Protein AF-A0A372MLP9-F1 (afdb_monomer_lite)

Secondary structure (DSSP, 8-state):
-HHHHHHHHHHHHHHGGGG--TTS-SEEEEEEEETTTEEEEEEEEEETTEEEEEEEEEEE-S--TTSS-SEEEEEEEEEEEEEEEEEEETTEEEEEEEEEEEEEEEETTEEEEEEEEEEEEEEEE-GGGSTT--

Radius of gyration: 18.32 Å; chains: 1; bounding box: 43×28×46 Å

Foldseek 3Di:
DVVVVVVVVVVVVVCVVVPDQLPPPQKDKAWDPDDQAPTFIKIWGDDQFKIKMWTKYKDADCDDPVPFARIKIKIKMKMWGWDDKDDPDQFKIKTKIWMFMWMWMDTPVGTDTDGDGIDIDIDMGTNVNVVPSD

Organism: NCBI:txid2293840

Sequence (134 aa):
MRSFMVLLVLLASLFTPLFAEGSEYSQALGVQVGRLAGVGISYQRWQEHIGYQVAGGLLYHPEMEYGNDQLVYNIGFELQYPLVYHEVNSSLAGTLYFVGGVHHQGYRKQNLLQLTLTYIVLDLSSSTWALEAE

Structure (mmCIF, N/CA/C/O backbone):
data_AF-A0A372MLP9-F1
#
_entry.id   AF-A0A372MLP9-F1
#
loop_
_atom_site.group_PDB
_atom_site.id
_atom_site.type_symbol
_atom_site.label_atom_id
_atom_site.label_alt_id
_atom_site.label_comp_id
_atom_site.label_asym_id
_atom_site.label_entity_id
_atom_site.label_seq_id
_atom_site.pdbx_PDB_ins_code
_atom_site.Cartn_x
_atom_site.Cartn_y
_atom_site.Cartn_z
_atom_site.occupancy
_atom_site.B_iso_or_equiv
_atom_site.auth_seq_id
_atom_site.auth_comp_id
_atom_site.auth_asym_id
_atom_site.auth_atom_id
_atom_site.pdbx_PDB_model_num
ATOM 1 N N . MET A 1 1 ? 17.176 -12.712 25.330 1.00 59.41 1 MET A N 1
ATOM 2 C CA . MET A 1 1 ? 17.660 -13.479 24.154 1.00 59.41 1 MET A CA 1
ATOM 3 C C . MET A 1 1 ? 16.588 -13.678 23.082 1.00 59.41 1 MET A C 1
ATOM 5 O O . MET A 1 1 ? 16.853 -13.309 21.950 1.00 59.41 1 MET A O 1
ATOM 9 N N . ARG A 1 2 ? 15.371 -14.159 23.398 1.00 63.22 2 ARG A N 1
ATOM 10 C CA . ARG A 1 2 ? 14.296 -14.348 22.394 1.00 63.22 2 ARG A CA 1
ATOM 11 C C . ARG A 1 2 ? 13.900 -13.073 21.622 1.00 63.22 2 ARG A C 1
ATOM 13 O O . ARG A 1 2 ? 13.866 -13.117 20.400 1.00 63.22 2 ARG A O 1
ATOM 20 N N . SER A 1 3 ? 13.703 -11.931 22.292 1.00 67.31 3 SER A N 1
ATOM 21 C CA . SER A 1 3 ? 13.349 -10.671 21.601 1.00 67.31 3 SER A CA 1
ATOM 22 C C . SER A 1 3 ? 14.456 -10.113 20.703 1.00 67.31 3 SER A C 1
ATOM 24 O O . SER A 1 3 ? 14.158 -9.508 19.682 1.00 67.31 3 SER A O 1
ATOM 26 N N . PHE A 1 4 ? 15.728 -10.345 21.046 1.00 82.44 4 PHE A N 1
ATOM 27 C CA . PHE A 1 4 ? 16.857 -9.906 20.218 1.00 82.44 4 PHE A CA 1
ATOM 28 C C . PHE A 1 4 ? 16.928 -10.701 18.907 1.00 82.44 4 PHE A C 1
ATOM 30 O O . PHE A 1 4 ? 17.183 -10.139 17.850 1.00 82.44 4 PHE A O 1
ATOM 37 N N . MET A 1 5 ? 16.623 -12.001 18.965 1.00 81.62 5 MET A N 1
ATOM 38 C CA . MET A 1 5 ? 16.580 -12.866 17.786 1.00 81.62 5 MET A CA 1
ATOM 39 C C . MET A 1 5 ? 15.430 -12.489 16.840 1.00 81.62 5 MET A C 1
ATOM 41 O O . MET A 1 5 ? 15.630 -12.425 15.634 1.00 81.62 5 MET A O 1
ATOM 45 N N . VAL A 1 6 ? 14.249 -12.168 17.383 1.00 80.56 6 VAL A N 1
ATOM 46 C CA . VAL A 1 6 ? 13.097 -11.696 16.591 1.00 80.56 6 VAL A CA 1
ATOM 47 C C . VAL A 1 6 ? 13.388 -10.350 15.923 1.00 80.56 6 VAL A C 1
ATOM 49 O O . VAL A 1 6 ? 13.082 -10.178 14.748 1.00 80.56 6 VAL A O 1
ATOM 52 N N . LEU A 1 7 ? 14.036 -9.423 16.6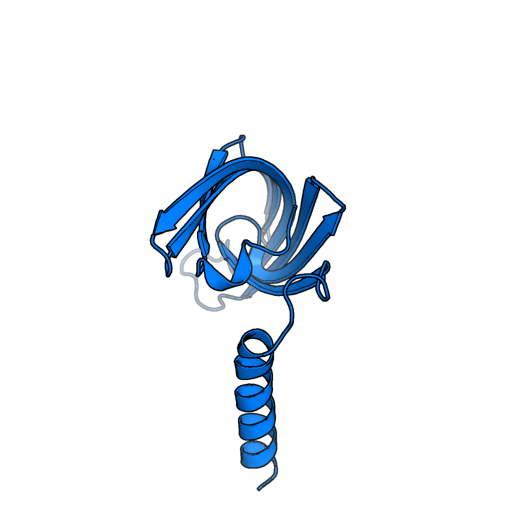36 1.00 87.19 7 LEU A N 1
ATOM 53 C CA . LEU A 1 7 ? 14.452 -8.136 16.075 1.00 87.19 7 LEU A CA 1
ATOM 54 C C . LEU A 1 7 ? 15.422 -8.318 14.900 1.00 87.19 7 LEU A C 1
ATOM 56 O O . LEU A 1 7 ? 15.278 -7.661 13.877 1.00 87.19 7 LEU A O 1
ATOM 60 N N . LEU A 1 8 ? 16.386 -9.229 15.032 1.00 85.00 8 LEU A N 1
ATOM 61 C CA . LEU A 1 8 ? 17.395 -9.481 14.004 1.00 85.00 8 LEU A CA 1
ATOM 62 C C . LEU A 1 8 ? 16.785 -10.142 12.758 1.00 85.00 8 LEU A C 1
ATOM 64 O O . LEU A 1 8 ? 17.145 -9.776 11.645 1.00 85.00 8 LEU A O 1
ATOM 68 N N . VAL A 1 9 ? 15.806 -11.038 12.934 1.00 83.12 9 VAL A N 1
ATOM 69 C CA . VAL A 1 9 ? 15.028 -11.620 11.825 1.00 83.12 9 VAL A CA 1
ATOM 70 C C . VAL A 1 9 ? 14.174 -10.563 11.119 1.00 83.12 9 VAL A C 1
ATOM 72 O O . VAL A 1 9 ? 14.154 -10.528 9.893 1.00 83.12 9 VAL A O 1
ATOM 75 N N . LEU A 1 10 ? 13.521 -9.665 11.864 1.00 79.44 10 LEU A N 1
ATOM 76 C CA . LEU A 1 10 ? 12.742 -8.566 11.282 1.00 79.44 10 LEU A CA 1
ATOM 77 C C . LEU A 1 10 ? 13.634 -7.597 10.501 1.00 79.44 10 LEU A C 1
ATOM 79 O O . LEU A 1 10 ? 13.313 -7.244 9.369 1.00 79.44 10 LEU A O 1
ATOM 83 N N . LEU A 1 11 ? 14.785 -7.225 11.065 1.00 82.38 11 LEU A N 1
ATOM 84 C CA . LEU A 1 11 ? 15.766 -6.392 10.375 1.00 82.38 11 LEU A CA 1
ATOM 85 C C . LEU A 1 11 ? 16.271 -7.083 9.109 1.00 82.38 11 LEU A C 1
ATOM 87 O O . LEU A 1 11 ? 16.238 -6.470 8.053 1.00 82.38 11 LEU A O 1
ATOM 91 N N . ALA A 1 12 ? 16.644 -8.364 9.174 1.00 78.81 12 ALA A N 1
ATOM 92 C CA . ALA A 1 12 ? 17.061 -9.123 7.997 1.00 78.81 12 ALA A CA 1
ATOM 93 C C . ALA A 1 12 ? 15.964 -9.178 6.920 1.00 78.81 12 ALA A C 1
ATOM 95 O O . ALA A 1 12 ? 16.267 -8.987 5.746 1.00 78.81 12 ALA A O 1
ATOM 96 N N . SER A 1 13 ? 14.695 -9.357 7.307 1.00 72.69 13 SER A N 1
ATOM 97 C CA . SER A 1 13 ? 13.570 -9.370 6.363 1.00 72.69 13 SER A CA 1
ATOM 98 C C . SER A 1 13 ? 13.384 -8.036 5.634 1.00 72.69 13 SER A C 1
ATOM 100 O O . SER A 1 13 ? 13.053 -8.040 4.453 1.00 72.69 13 SER A O 1
ATOM 102 N N . LEU A 1 14 ? 13.702 -6.907 6.278 1.00 69.81 14 LEU A N 1
ATOM 103 C CA . LEU A 1 14 ? 13.671 -5.581 5.649 1.00 69.81 14 LEU A CA 1
ATOM 104 C C . LEU A 1 14 ? 14.780 -5.384 4.605 1.00 69.81 14 LEU A C 1
ATOM 106 O O . LEU A 1 14 ? 14.624 -4.546 3.724 1.00 69.81 14 LEU A O 1
ATOM 110 N N . PHE A 1 15 ? 15.879 -6.145 4.680 1.00 67.62 15 PHE A N 1
ATOM 111 C CA . PHE A 1 15 ? 16.968 -6.090 3.696 1.00 67.62 15 PHE A CA 1
ATOM 112 C C . PHE A 1 15 ? 16.790 -7.080 2.536 1.00 67.62 15 PHE A C 1
ATOM 114 O O . PHE A 1 15 ? 17.483 -6.951 1.532 1.00 67.62 15 PHE A O 1
ATOM 121 N N . THR A 1 16 ? 15.864 -8.042 2.632 1.00 63.53 16 THR A N 1
ATOM 122 C CA . THR A 1 16 ? 15.593 -8.999 1.540 1.00 63.53 16 THR A CA 1
ATOM 123 C C . THR A 1 16 ? 15.206 -8.359 0.199 1.00 63.53 16 THR A C 1
ATOM 125 O O . THR A 1 16 ? 15.671 -8.871 -0.819 1.00 63.53 16 THR A O 1
ATOM 128 N N . PRO A 1 17 ? 14.481 -7.219 0.138 1.00 58.34 17 PRO A N 1
ATOM 129 C CA . PRO A 1 17 ? 14.145 -6.591 -1.138 1.00 58.34 17 PRO A CA 1
ATOM 130 C C . PRO A 1 17 ? 15.358 -6.008 -1.874 1.00 58.34 17 PRO A C 1
ATOM 132 O O . PRO A 1 17 ? 15.270 -5.769 -3.068 1.00 58.34 17 PRO A O 1
ATOM 135 N N . LEU A 1 18 ? 16.492 -5.776 -1.196 1.00 54.59 18 LEU A N 1
ATOM 136 C CA . LEU A 1 18 ? 17.694 -5.190 -1.813 1.00 54.59 18 LEU A CA 1
ATOM 137 C C . LEU A 1 18 ? 18.468 -6.170 -2.702 1.00 54.59 18 LEU A C 1
ATOM 139 O O . LEU A 1 18 ? 19.335 -5.736 -3.454 1.00 54.59 18 LEU A O 1
ATOM 143 N N . PHE A 1 19 ? 18.188 -7.468 -2.586 1.00 57.50 19 PHE A N 1
ATOM 144 C CA . PHE A 1 19 ? 18.877 -8.538 -3.314 1.00 57.50 19 PHE A CA 1
ATOM 145 C C . PHE A 1 19 ? 17.928 -9.372 -4.184 1.00 57.50 19 PHE A C 1
ATOM 147 O O . PHE A 1 19 ? 18.339 -10.406 -4.701 1.00 57.50 19 PHE A O 1
ATOM 154 N N . ALA A 1 20 ? 16.662 -8.969 -4.303 1.00 50.41 20 ALA A N 1
ATOM 155 C CA . ALA A 1 20 ? 15.701 -9.643 -5.167 1.00 50.41 20 ALA A CA 1
ATOM 156 C C . ALA A 1 20 ? 15.935 -9.239 -6.634 1.00 50.41 20 ALA A C 1
ATOM 158 O O . ALA A 1 20 ? 16.172 -8.067 -6.899 1.00 50.41 20 ALA A O 1
ATOM 159 N N . GLU A 1 21 ? 15.864 -10.179 -7.578 1.00 48.56 21 GLU A N 1
ATOM 160 C CA . GLU A 1 21 ? 15.801 -9.872 -9.018 1.00 48.56 21 GLU A CA 1
ATOM 161 C C . GLU A 1 21 ? 14.372 -9.404 -9.369 1.00 48.56 21 GLU A C 1
ATOM 163 O O . GLU A 1 21 ? 13.386 -9.896 -8.803 1.00 48.56 21 GLU A O 1
ATOM 168 N N . GLY A 1 22 ? 14.235 -8.406 -10.250 1.00 50.25 22 GLY A N 1
ATOM 169 C CA . GLY A 1 22 ? 13.028 -7.575 -10.396 1.00 50.25 22 GLY A CA 1
ATOM 170 C C . GLY A 1 22 ? 11.780 -8.313 -10.889 1.00 50.25 22 GLY A C 1
ATOM 171 O O . GLY A 1 22 ? 10.661 -7.836 -10.703 1.00 50.25 22 GLY A O 1
ATOM 172 N N . SER A 1 23 ? 11.951 -9.504 -11.461 1.00 51.28 23 SER A N 1
ATOM 173 C CA . SER A 1 23 ? 10.868 -10.321 -12.018 1.00 51.28 23 SER A CA 1
ATOM 174 C C . SER A 1 23 ? 10.214 -11.291 -11.022 1.00 51.28 23 SER A C 1
ATOM 176 O O . SER A 1 23 ? 9.142 -11.833 -11.305 1.00 51.28 23 SER A O 1
ATOM 178 N N . GLU A 1 24 ? 10.801 -11.517 -9.842 1.00 52.53 24 GLU A N 1
ATOM 179 C CA . GLU A 1 24 ? 10.377 -12.632 -8.979 1.00 52.53 24 GLU A CA 1
ATOM 180 C C . GLU A 1 24 ? 9.186 -12.314 -8.062 1.00 52.53 24 GLU A C 1
ATOM 182 O O . GLU A 1 24 ? 8.475 -13.226 -7.629 1.00 52.53 24 GLU A O 1
ATOM 187 N N . TYR A 1 25 ? 8.889 -11.037 -7.806 1.00 58.62 25 TYR A N 1
ATOM 188 C CA . TYR A 1 25 ? 7.832 -10.643 -6.871 1.00 58.62 25 TYR A CA 1
ATOM 189 C C . TYR A 1 25 ? 6.742 -9.820 -7.548 1.00 58.62 25 TYR A C 1
ATOM 191 O O . TYR A 1 25 ? 6.517 -8.653 -7.241 1.00 58.62 25 TYR A O 1
ATOM 199 N N . SER A 1 26 ? 5.952 -10.488 -8.395 1.00 73.19 26 SER A N 1
ATOM 200 C CA . SER A 1 26 ? 4.663 -9.947 -8.859 1.00 73.19 26 SER A CA 1
ATOM 201 C C . SER A 1 26 ? 3.685 -9.660 -7.713 1.00 73.19 26 SER A C 1
ATOM 203 O O . SER A 1 26 ? 2.628 -9.097 -7.961 1.00 73.19 26 SER A O 1
ATOM 205 N N . GLN A 1 27 ? 3.992 -10.060 -6.475 1.00 84.62 27 GLN A N 1
ATOM 206 C CA . GLN A 1 27 ? 3.132 -9.936 -5.304 1.00 84.62 27 GLN A CA 1
ATOM 207 C C . GLN A 1 27 ? 3.926 -9.385 -4.124 1.00 84.62 27 GLN A C 1
ATOM 209 O O . GLN A 1 27 ? 5.000 -9.893 -3.808 1.00 84.62 27 GLN A O 1
ATOM 214 N N . ALA A 1 28 ? 3.361 -8.406 -3.428 1.00 83.31 28 ALA A N 1
ATOM 215 C CA . ALA A 1 28 ? 3.947 -7.811 -2.242 1.00 83.31 28 ALA A CA 1
ATOM 216 C C . ALA A 1 28 ? 2.919 -7.757 -1.109 1.00 83.31 28 ALA A C 1
ATOM 218 O O . ALA A 1 28 ? 1.781 -7.328 -1.299 1.00 83.31 28 ALA A O 1
ATOM 219 N N . LEU A 1 29 ? 3.337 -8.184 0.083 1.00 87.56 29 LEU A N 1
ATOM 220 C CA . LEU A 1 29 ? 2.643 -7.892 1.335 1.00 87.56 29 LEU A CA 1
ATOM 221 C C . LEU A 1 29 ? 3.374 -6.743 2.020 1.00 87.56 29 LEU A C 1
ATOM 223 O O . LEU A 1 29 ? 4.592 -6.788 2.180 1.00 87.56 29 LEU A O 1
ATOM 227 N N . GLY A 1 30 ? 2.629 -5.724 2.425 1.00 85.00 30 GLY A N 1
ATOM 228 C CA . GLY A 1 30 ? 3.188 -4.497 2.967 1.00 85.00 30 GLY A CA 1
ATOM 229 C C . GLY A 1 30 ? 2.420 -3.971 4.166 1.00 85.00 30 GLY A C 1
ATOM 230 O O . GLY A 1 30 ? 1.344 -4.449 4.530 1.00 85.00 30 GLY A O 1
ATOM 231 N N . VAL A 1 31 ? 3.004 -2.947 4.777 1.00 85.12 31 VAL A N 1
ATOM 232 C CA . VAL A 1 31 ? 2.315 -2.069 5.719 1.00 85.12 31 VAL A CA 1
ATOM 233 C C . VAL A 1 31 ? 1.943 -0.812 4.950 1.00 85.12 31 VAL A C 1
ATOM 235 O O . VAL A 1 31 ? 2.783 -0.237 4.260 1.00 85.12 31 VAL A O 1
ATOM 238 N N . GLN A 1 32 ? 0.695 -0.377 5.071 1.00 83.44 32 GLN A N 1
ATOM 239 C CA . GLN A 1 32 ? 0.208 0.817 4.399 1.00 83.44 32 GLN A CA 1
ATOM 240 C C . GLN A 1 32 ? -0.192 1.889 5.400 1.00 83.44 32 GLN A C 1
ATOM 242 O O . GLN A 1 32 ? -0.910 1.629 6.367 1.00 83.44 32 GLN A O 1
ATOM 247 N N . VAL A 1 33 ? 0.222 3.118 5.092 1.00 81.25 33 VAL A N 1
ATOM 248 C CA . VAL A 1 33 ? -0.268 4.340 5.723 1.00 81.25 33 VAL A CA 1
ATOM 249 C C . VAL A 1 33 ? -0.836 5.246 4.633 1.00 81.25 33 VAL A C 1
ATOM 251 O O . VAL A 1 33 ? -0.172 5.494 3.631 1.00 81.25 33 VAL A O 1
ATOM 254 N N . GLY A 1 34 ? -2.070 5.720 4.784 1.00 80.38 34 GLY A N 1
ATOM 255 C CA . GLY A 1 34 ? -2.716 6.588 3.796 1.00 80.38 34 GLY A CA 1
ATOM 256 C C . GLY A 1 34 ? -4.218 6.361 3.684 1.00 80.38 34 GLY A C 1
ATOM 257 O O . GLY A 1 34 ? -4.831 5.744 4.543 1.00 80.38 34 GLY A O 1
ATOM 258 N N . ARG A 1 35 ? -4.839 6.856 2.613 1.00 71.62 35 ARG A N 1
ATOM 259 C CA . ARG A 1 35 ? -6.309 6.888 2.493 1.00 71.62 35 ARG A CA 1
ATOM 260 C C . ARG A 1 35 ? -6.966 5.518 2.278 1.00 71.62 35 ARG A C 1
ATOM 262 O O . ARG A 1 35 ? -8.100 5.344 2.695 1.00 71.62 35 ARG A O 1
ATOM 269 N N . LEU A 1 36 ? -6.262 4.554 1.678 1.00 77.12 36 LEU A N 1
ATOM 270 C CA . LEU A 1 36 ? -6.822 3.232 1.358 1.00 77.12 36 LEU A CA 1
ATOM 271 C C . LEU A 1 36 ? -7.071 2.372 2.615 1.00 77.12 36 LEU A C 1
ATOM 273 O O . LEU A 1 36 ? -8.084 1.686 2.707 1.00 77.12 36 LEU A O 1
ATOM 277 N N . ALA A 1 37 ? -6.153 2.429 3.589 1.00 77.25 37 ALA A N 1
ATOM 278 C CA . ALA A 1 37 ? -6.190 1.617 4.814 1.00 77.25 37 ALA A CA 1
ATOM 279 C C . ALA A 1 37 ? -6.121 2.435 6.118 1.00 77.25 37 ALA A C 1
ATOM 281 O O . ALA A 1 37 ? -6.315 1.898 7.206 1.00 77.25 37 ALA A O 1
ATOM 282 N N . GLY A 1 38 ? -5.853 3.738 6.071 1.00 79.38 38 GLY A N 1
ATOM 283 C CA . GLY A 1 38 ? -5.469 4.516 7.249 1.00 79.38 38 GLY A CA 1
ATOM 284 C C . GLY A 1 38 ? -4.077 4.104 7.716 1.00 79.38 38 GLY A C 1
ATOM 285 O O . GLY A 1 38 ? -3.088 4.649 7.242 1.00 79.38 38 GLY A O 1
ATOM 286 N N . VAL A 1 39 ? -4.015 3.122 8.614 1.00 84.44 39 VAL A N 1
ATOM 287 C CA . VAL A 1 39 ? -2.796 2.433 9.057 1.00 84.44 39 VAL A CA 1
ATOM 288 C C . VAL A 1 39 ? -3.120 0.945 9.113 1.00 84.44 39 VAL A C 1
ATOM 290 O O . VAL A 1 39 ? -4.046 0.542 9.820 1.00 84.44 39 VAL A O 1
ATOM 293 N N . GLY A 1 40 ? -2.397 0.122 8.361 1.00 88.12 40 GLY A N 1
ATOM 294 C CA . GLY A 1 40 ? -2.732 -1.292 8.268 1.00 88.12 40 GLY A CA 1
ATOM 295 C C . GLY A 1 40 ? -1.818 -2.093 7.361 1.00 88.12 40 GLY A C 1
ATOM 296 O O . GLY A 1 40 ? -0.657 -1.746 7.162 1.00 88.12 40 GLY A O 1
ATOM 297 N N . ILE A 1 41 ? -2.361 -3.178 6.826 1.00 91.31 41 ILE A N 1
ATOM 298 C CA . ILE A 1 41 ? -1.665 -4.080 5.913 1.00 91.31 41 ILE A CA 1
ATOM 299 C C . ILE A 1 41 ? -2.196 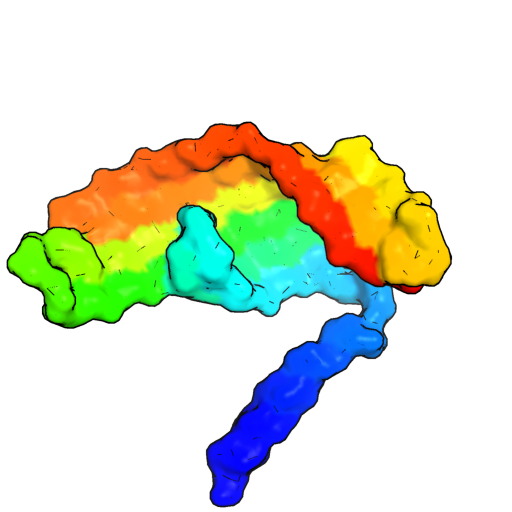-3.905 4.495 1.00 91.31 41 ILE A C 1
ATOM 301 O O . ILE A 1 41 ? -3.377 -3.611 4.289 1.00 91.31 41 ILE A O 1
ATOM 305 N N . SER A 1 42 ? -1.328 -4.114 3.518 1.00 91.81 42 SER A N 1
ATOM 306 C CA . SER A 1 42 ? -1.676 -4.130 2.104 1.00 91.81 42 SER A CA 1
ATOM 307 C C . SER A 1 42 ? -1.166 -5.398 1.436 1.00 91.81 42 SER A C 1
ATOM 309 O O . SER A 1 42 ? -0.158 -5.983 1.828 1.00 91.81 42 SER A O 1
ATOM 311 N N . TYR A 1 43 ? -1.891 -5.816 0.410 1.00 90.25 43 TYR A N 1
ATOM 312 C CA . TYR A 1 43 ? -1.459 -6.799 -0.563 1.00 90.25 43 TYR A CA 1
ATOM 313 C C . TYR A 1 43 ? -1.531 -6.148 -1.936 1.00 90.25 43 TYR A C 1
ATOM 315 O O . TYR A 1 43 ? -2.600 -5.689 -2.340 1.00 90.25 43 TYR A O 1
ATOM 323 N N . GLN A 1 44 ? -0.412 -6.118 -2.641 1.00 90.81 44 GLN A N 1
ATOM 324 C CA . GLN A 1 44 ? -0.306 -5.605 -3.997 1.00 90.81 44 GLN A CA 1
ATOM 325 C C . GLN A 1 44 ? 0.107 -6.734 -4.928 1.00 90.81 44 GLN A C 1
ATOM 327 O O . GLN A 1 44 ? 0.929 -7.576 -4.566 1.00 90.81 44 GLN A O 1
ATOM 332 N N . ARG A 1 45 ? -0.456 -6.752 -6.133 1.00 89.62 45 ARG A N 1
ATOM 333 C CA . ARG A 1 45 ? -0.041 -7.663 -7.189 1.00 89.62 45 ARG A CA 1
ATOM 334 C C . ARG A 1 45 ? -0.036 -6.978 -8.546 1.00 89.62 45 ARG A C 1
ATOM 336 O O . ARG A 1 45 ? -0.992 -6.299 -8.901 1.00 89.62 45 ARG A O 1
ATOM 343 N N . TRP A 1 46 ? 1.010 -7.239 -9.315 1.00 86.31 46 TRP A N 1
ATOM 344 C CA . TRP A 1 46 ? 1.129 -6.892 -10.723 1.00 86.31 46 TRP A CA 1
ATOM 345 C C . TRP A 1 46 ? 0.835 -8.117 -11.591 1.00 86.31 46 TRP A C 1
ATOM 347 O O . TRP A 1 46 ? 1.283 -9.229 -11.306 1.00 86.31 46 TRP A O 1
ATOM 357 N N . GLN A 1 47 ? 0.029 -7.932 -12.629 1.00 84.75 47 GLN A N 1
ATOM 358 C CA . GLN A 1 47 ? -0.206 -8.907 -13.688 1.00 84.75 47 GLN A CA 1
ATOM 359 C C . GLN A 1 47 ? 0.078 -8.221 -15.016 1.00 84.75 47 GLN A C 1
ATOM 361 O O . GLN A 1 47 ? -0.703 -7.374 -15.449 1.00 84.75 47 GLN A O 1
ATOM 366 N N . GLU A 1 48 ? 1.198 -8.589 -15.637 1.00 79.94 48 GLU A N 1
ATOM 367 C CA . GLU A 1 48 ? 1.676 -7.987 -16.883 1.00 79.94 48 GLU A CA 1
ATOM 368 C C . GLU A 1 48 ? 1.726 -6.452 -16.772 1.00 79.94 48 GLU A C 1
ATOM 370 O O . GLU A 1 48 ? 2.607 -5.911 -16.114 1.00 79.94 48 GLU A O 1
ATOM 375 N N . HIS A 1 49 ? 0.741 -5.759 -17.346 1.00 82.75 49 HIS A N 1
ATOM 376 C CA . HIS A 1 49 ? 0.675 -4.301 -17.428 1.00 82.75 49 HIS A CA 1
ATOM 377 C C . HIS A 1 49 ? -0.289 -3.661 -16.417 1.00 82.75 49 HIS A C 1
ATOM 379 O O . HIS A 1 49 ? -0.477 -2.448 -16.445 1.00 82.75 49 HIS A O 1
ATOM 385 N N . ILE A 1 50 ? -0.954 -4.435 -15.554 1.00 86.06 50 ILE A N 1
ATOM 386 C CA . ILE A 1 50 ? -1.946 -3.910 -14.603 1.00 86.06 50 ILE A CA 1
ATOM 387 C C . ILE A 1 50 ? -1.586 -4.326 -13.181 1.00 86.06 50 ILE A C 1
ATOM 389 O O . ILE A 1 50 ? -1.385 -5.504 -12.885 1.00 86.06 50 ILE A O 1
ATOM 393 N N . GLY A 1 51 ? -1.553 -3.347 -12.286 1.00 89.00 51 GLY A N 1
ATOM 394 C CA . GLY A 1 51 ? -1.384 -3.531 -10.854 1.00 89.00 51 GLY A CA 1
ATOM 395 C C . GLY A 1 51 ? -2.718 -3.430 -10.133 1.00 89.00 51 GLY A C 1
ATOM 396 O O . GLY A 1 51 ? -3.596 -2.654 -10.516 1.00 89.00 51 GLY A O 1
ATOM 397 N N . TYR A 1 52 ? -2.882 -4.196 -9.065 1.00 90.31 52 TYR A N 1
ATOM 398 C CA . TYR A 1 52 ? -3.973 -3.997 -8.126 1.00 90.31 52 TYR A CA 1
ATOM 399 C C . TYR A 1 52 ? -3.502 -4.152 -6.688 1.00 90.31 52 TYR A C 1
ATOM 401 O O . TYR A 1 52 ? -2.585 -4.916 -6.388 1.00 90.31 52 TYR A O 1
ATOM 409 N N . GLN A 1 53 ? -4.167 -3.444 -5.786 1.00 91.81 53 GLN A N 1
ATOM 410 C CA . GLN A 1 53 ? -3.867 -3.460 -4.367 1.00 91.81 53 GLN A CA 1
ATOM 411 C C . GLN A 1 53 ? -5.151 -3.549 -3.556 1.00 91.81 53 GLN A C 1
ATOM 413 O O . GLN A 1 53 ? -6.118 -2.839 -3.811 1.00 91.81 53 GLN A O 1
ATOM 418 N N . VAL A 1 54 ? -5.151 -4.419 -2.553 1.00 91.44 54 VAL A N 1
ATOM 419 C CA . VAL A 1 54 ? -6.168 -4.461 -1.502 1.00 91.44 54 VAL A CA 1
ATOM 420 C C . VAL A 1 54 ? -5.480 -4.088 -0.206 1.00 91.44 54 VAL A C 1
ATOM 422 O O . VAL A 1 54 ? -4.402 -4.599 0.095 1.00 91.44 54 VAL A O 1
ATOM 425 N N . ALA A 1 55 ? -6.099 -3.230 0.589 1.00 92.44 55 ALA A N 1
ATOM 426 C CA . ALA A 1 55 ? -5.556 -2.879 1.884 1.00 92.44 55 ALA A CA 1
ATOM 427 C C . ALA A 1 55 ? -6.635 -2.746 2.938 1.00 92.44 55 ALA A C 1
ATOM 429 O O . ALA A 1 55 ? -7.770 -2.369 2.653 1.00 92.44 55 ALA A O 1
ATOM 430 N N . GLY A 1 56 ? -6.259 -3.076 4.165 1.00 91.25 56 GLY A N 1
ATOM 431 C CA . GLY A 1 56 ? -7.142 -3.041 5.311 1.00 91.25 56 GLY A CA 1
ATOM 432 C C . GLY A 1 56 ? -6.397 -2.521 6.523 1.00 91.25 56 GLY A C 1
ATOM 433 O O . GLY A 1 56 ? -5.268 -2.933 6.796 1.00 91.25 56 GLY A O 1
ATOM 434 N N . GLY A 1 57 ? -7.032 -1.623 7.262 1.00 88.75 57 GLY A N 1
ATOM 435 C CA . GLY A 1 57 ? -6.464 -1.074 8.480 1.00 88.75 57 GLY A CA 1
ATOM 436 C C . GLY A 1 57 ? -7.513 -0.840 9.544 1.00 88.75 57 GLY A C 1
ATOM 437 O O . GLY A 1 57 ? -8.703 -0.686 9.269 1.00 88.75 57 GLY A O 1
ATOM 438 N N . LEU A 1 58 ? -7.053 -0.863 10.785 1.00 87.81 58 LEU A N 1
ATOM 439 C CA . LEU A 1 58 ? -7.881 -0.681 11.960 1.00 87.81 58 LEU A CA 1
ATOM 440 C C . LEU A 1 58 ? -7.107 0.166 12.953 1.00 87.81 58 LEU A C 1
ATOM 442 O O . LEU A 1 58 ? -5.946 -0.105 13.251 1.00 87.81 58 LEU A O 1
ATOM 446 N N . LEU A 1 59 ? -7.771 1.191 13.466 1.00 84.38 59 LEU A N 1
ATOM 447 C CA . LEU A 1 59 ? -7.192 2.143 14.390 1.00 84.38 59 LEU A CA 1
ATOM 448 C C . LEU A 1 59 ? -8.130 2.320 15.577 1.00 84.38 59 LEU A C 1
ATOM 450 O O . LEU A 1 59 ? -9.322 2.584 15.409 1.00 84.38 59 LEU A O 1
ATOM 454 N N . TYR A 1 60 ? -7.581 2.157 16.777 1.00 80.81 60 TYR A N 1
ATOM 455 C CA . TYR A 1 60 ? -8.313 2.307 18.027 1.00 80.81 60 TYR A CA 1
ATOM 456 C C . TYR A 1 60 ? -7.764 3.499 18.812 1.00 80.81 60 TYR A C 1
ATOM 458 O O . TYR A 1 60 ? -6.587 3.513 19.170 1.00 80.81 60 TYR A O 1
ATOM 466 N N . HIS A 1 61 ? -8.624 4.477 19.091 1.00 78.69 61 HIS A N 1
ATOM 467 C CA . HIS A 1 61 ? -8.298 5.678 19.859 1.00 78.69 61 HIS A CA 1
ATOM 468 C C . HIS A 1 61 ? -9.198 5.771 21.104 1.00 78.69 61 HIS A C 1
ATOM 470 O O . HIS A 1 61 ? -10.339 6.226 21.006 1.00 78.69 61 HIS A O 1
ATOM 476 N N . PRO A 1 62 ? -8.722 5.334 22.286 1.00 64.44 62 PRO A N 1
ATOM 477 C CA . PRO A 1 62 ? -9.553 5.262 23.490 1.00 64.44 62 PRO A CA 1
ATOM 478 C C . PRO A 1 62 ? -9.943 6.634 24.068 1.00 64.44 62 PRO A C 1
ATOM 480 O O . PRO A 1 62 ? -11.027 6.756 24.637 1.00 64.44 62 PRO A O 1
ATOM 483 N N . GLU A 1 63 ? -9.107 7.661 23.896 1.00 63.75 63 GLU A N 1
ATOM 484 C CA . GLU A 1 63 ? -9.280 8.995 24.494 1.00 63.75 63 GLU A CA 1
ATOM 485 C C . GLU A 1 63 ? -9.619 10.056 23.437 1.00 63.75 63 GLU A C 1
ATOM 487 O O . GLU A 1 63 ? -8.812 10.917 23.104 1.00 63.75 63 GLU A O 1
ATOM 492 N N . MET A 1 64 ? -10.831 9.992 22.886 1.00 63.44 64 MET A N 1
ATOM 493 C CA . MET A 1 64 ? -11.359 11.041 22.005 1.00 63.44 64 MET A CA 1
ATOM 494 C C . MET A 1 64 ? -12.446 11.817 22.747 1.00 63.44 64 MET A C 1
ATOM 496 O O . MET A 1 64 ? -13.461 11.233 23.129 1.00 63.44 64 MET A O 1
ATOM 500 N N . GLU A 1 65 ? -12.255 13.130 22.899 1.00 59.03 65 GLU A N 1
ATOM 501 C CA . GLU A 1 65 ? -13.120 14.063 23.651 1.00 59.03 65 GLU A CA 1
ATOM 502 C C . GLU A 1 65 ? -14.613 13.977 23.258 1.00 59.03 65 GLU A C 1
ATOM 504 O O . GLU A 1 65 ? -15.492 14.213 24.083 1.00 59.03 65 GLU A O 1
ATOM 509 N N . TYR A 1 66 ? -14.907 13.555 22.020 1.00 59.38 66 TYR A N 1
ATOM 510 C CA . TYR A 1 66 ? -16.264 13.452 21.463 1.00 59.38 66 TYR A CA 1
ATOM 511 C C . TYR A 1 66 ? -16.729 12.018 21.136 1.00 59.38 66 TYR A C 1
ATOM 513 O O . TYR A 1 66 ? -17.815 11.832 20.590 1.00 59.38 66 TYR A O 1
ATOM 521 N N . GLY A 1 67 ? -15.948 10.980 21.465 1.00 56.06 67 GLY A N 1
ATOM 522 C CA . GLY A 1 67 ? -16.384 9.570 21.470 1.00 56.06 67 GLY A CA 1
ATOM 523 C C . GLY A 1 67 ? -16.906 8.961 20.153 1.00 56.06 67 GLY A C 1
ATOM 524 O O . GLY A 1 67 ? -17.441 7.848 20.184 1.00 56.06 67 GLY A O 1
ATOM 525 N N . ASN A 1 68 ? -16.792 9.649 19.014 1.00 58.88 68 ASN A N 1
ATOM 526 C CA . ASN A 1 68 ? -17.317 9.179 17.723 1.00 58.88 68 ASN A CA 1
ATOM 527 C C . ASN A 1 68 ? -16.303 8.356 16.904 1.00 58.88 68 ASN A C 1
ATOM 529 O O . ASN A 1 68 ? -16.723 7.525 16.103 1.00 58.88 68 ASN A O 1
ATOM 533 N N . ASP A 1 69 ? -15.007 8.462 17.224 1.00 63.47 69 ASP A N 1
ATOM 534 C CA . ASP A 1 69 ? -13.910 7.849 16.453 1.00 63.47 69 ASP A CA 1
ATOM 535 C C . ASP A 1 69 ? -13.096 6.821 17.256 1.00 63.47 69 ASP A C 1
ATOM 537 O O . ASP A 1 69 ? -11.934 6.556 16.959 1.00 63.47 69 ASP A O 1
ATOM 541 N N . GLN A 1 70 ? -13.691 6.223 18.296 1.00 73.94 70 GLN A N 1
ATOM 542 C CA . GLN A 1 70 ? -12.977 5.259 19.149 1.00 73.94 70 GLN A CA 1
ATOM 543 C C . GLN A 1 70 ? -12.408 4.072 18.372 1.00 73.94 70 GLN A C 1
ATOM 545 O O . GLN A 1 70 ? -11.363 3.541 18.732 1.00 73.94 70 GLN A O 1
ATOM 550 N N . LEU A 1 71 ? -13.109 3.645 17.324 1.00 76.88 71 LEU A N 1
ATOM 551 C CA . LEU A 1 71 ? -12.685 2.576 16.436 1.00 76.88 71 LEU A CA 1
ATOM 552 C C . LEU A 1 71 ? -12.985 2.997 15.003 1.00 76.88 71 LEU A C 1
ATOM 554 O O . LEU A 1 71 ? -14.151 3.235 14.672 1.00 76.88 71 LEU A O 1
ATOM 558 N N . VAL A 1 72 ? -11.939 3.046 14.186 1.00 83.81 72 VAL A N 1
ATOM 559 C CA . VAL A 1 72 ? -12.003 3.304 12.748 1.00 83.81 72 VAL A CA 1
ATOM 560 C C . VAL A 1 72 ? -11.454 2.082 12.033 1.00 83.81 72 VAL A C 1
ATOM 562 O O . VAL A 1 72 ? -10.375 1.597 12.376 1.00 83.81 72 VAL A O 1
ATOM 565 N N . TYR A 1 73 ? -12.189 1.576 11.052 1.00 85.94 73 TYR A N 1
ATOM 566 C CA . TYR A 1 73 ? -11.706 0.537 10.153 1.00 85.94 73 TYR A CA 1
ATOM 567 C C . TYR A 1 73 ? -11.795 1.024 8.714 1.00 85.94 73 TYR A C 1
ATOM 569 O O . TYR A 1 73 ? -12.747 1.704 8.334 1.00 85.94 73 TYR A O 1
ATOM 577 N N . ASN A 1 74 ? -10.803 0.647 7.922 1.00 87.31 74 ASN A N 1
ATOM 578 C CA . ASN A 1 74 ? -10.724 0.954 6.509 1.00 87.31 74 ASN A CA 1
ATOM 579 C C . ASN A 1 74 ? -10.486 -0.328 5.736 1.00 87.31 74 ASN A C 1
ATOM 581 O O . ASN A 1 74 ? -9.674 -1.162 6.140 1.00 87.31 74 ASN A O 1
ATOM 585 N N . ILE A 1 75 ? -11.166 -0.457 4.611 1.00 89.19 75 ILE A N 1
ATO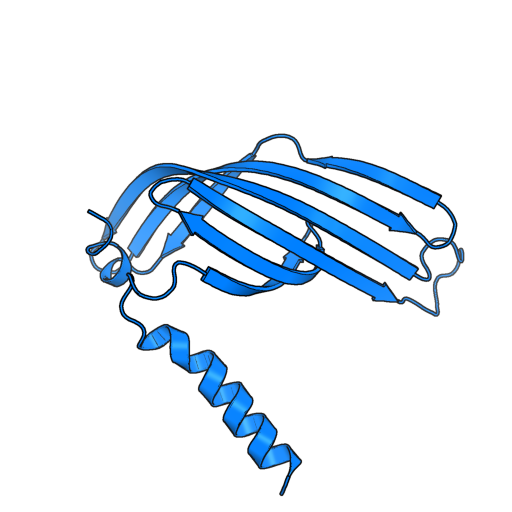M 586 C CA . ILE A 1 75 ? -10.840 -1.437 3.587 1.00 89.19 75 ILE A CA 1
ATOM 587 C C . ILE A 1 75 ? -10.884 -0.735 2.243 1.00 89.19 75 ILE A C 1
ATOM 589 O O . ILE A 1 75 ? -11.837 -0.018 1.952 1.00 89.19 75 ILE A O 1
ATOM 593 N N . GLY A 1 76 ? -9.874 -0.932 1.416 1.00 88.12 76 GLY A N 1
ATOM 594 C CA . GLY A 1 76 ? -9.829 -0.312 0.109 1.00 88.12 76 GLY A CA 1
ATOM 595 C C . GLY A 1 76 ? -9.204 -1.203 -0.939 1.00 88.12 76 GLY A C 1
ATOM 596 O O . GLY A 1 76 ? -8.467 -2.144 -0.645 1.00 88.12 76 GLY A O 1
ATOM 597 N N . PHE A 1 77 ? -9.562 -0.895 -2.173 1.00 90.62 77 PHE A N 1
ATOM 598 C CA . PHE A 1 77 ? -9.102 -1.547 -3.377 1.00 90.62 77 PHE A CA 1
ATOM 599 C C . PHE A 1 77 ? -8.651 -0.489 -4.374 1.00 90.62 77 PHE A C 1
ATOM 601 O O . PHE A 1 77 ? -9.310 0.539 -4.536 1.00 90.62 77 PHE A O 1
ATOM 608 N N . GLU A 1 78 ? -7.552 -0.753 -5.057 1.00 90.25 78 GLU A N 1
ATOM 609 C CA . GLU A 1 78 ? -6.939 0.154 -6.011 1.00 90.25 78 GLU A CA 1
ATOM 610 C C . GLU A 1 78 ? -6.475 -0.614 -7.249 1.00 90.25 78 GLU A C 1
ATOM 612 O O . GLU A 1 78 ? -5.983 -1.736 -7.146 1.00 90.25 78 GLU A O 1
ATOM 617 N N . LEU A 1 79 ? -6.641 0.007 -8.413 1.00 90.19 79 LEU A N 1
ATOM 618 C CA . LEU A 1 79 ? -6.091 -0.407 -9.696 1.00 90.19 79 LEU A CA 1
ATOM 619 C C . LEU A 1 79 ? -5.049 0.614 -10.142 1.00 90.19 79 LEU A C 1
ATOM 621 O O . LEU A 1 79 ? -5.273 1.821 -10.032 1.00 90.19 79 LEU A O 1
ATOM 625 N N . GLN A 1 80 ? -3.943 0.122 -10.684 1.00 89.56 80 GLN A N 1
ATOM 626 C CA . GLN A 1 80 ? -2.791 0.902 -11.115 1.00 89.56 80 GLN A CA 1
ATOM 627 C C . GLN A 1 80 ? -2.452 0.520 -12.556 1.00 89.56 80 GLN A C 1
ATOM 629 O O . GLN A 1 80 ? -2.285 -0.656 -12.878 1.00 89.56 80 GLN A O 1
ATOM 634 N N . TYR A 1 81 ? -2.358 1.516 -13.431 1.00 86.62 81 TYR A N 1
ATOM 635 C CA . TYR A 1 81 ? -2.005 1.335 -14.835 1.00 86.62 81 TYR A CA 1
ATOM 636 C C . TYR A 1 81 ? -0.804 2.225 -15.187 1.00 86.62 81 TYR A C 1
ATOM 638 O O . TYR A 1 81 ? -0.904 3.443 -15.020 1.00 86.62 81 TYR A O 1
ATOM 646 N N . PRO A 1 82 ? 0.329 1.674 -15.652 1.00 86.25 82 PRO A N 1
ATOM 647 C CA . PRO A 1 82 ? 1.496 2.458 -16.032 1.00 86.25 82 PRO A CA 1
ATOM 648 C C . PRO A 1 82 ? 1.198 3.235 -17.320 1.00 86.25 82 PRO A C 1
ATOM 650 O O . PRO A 1 82 ? 0.785 2.670 -18.329 1.00 86.25 82 PRO A O 1
ATOM 653 N N . LEU A 1 83 ? 1.384 4.552 -17.285 1.00 85.31 83 LEU A N 1
ATOM 654 C CA . LEU A 1 83 ? 1.195 5.440 -18.433 1.00 85.31 83 LEU A CA 1
ATOM 655 C C . LEU A 1 83 ? 2.508 5.714 -19.158 1.00 85.31 83 LEU A C 1
ATOM 657 O O . LEU A 1 83 ? 2.566 5.645 -20.382 1.00 85.31 83 LEU A O 1
ATOM 661 N N . VAL A 1 84 ? 3.537 6.095 -18.402 1.00 85.44 84 VAL A N 1
ATOM 662 C CA . VAL A 1 84 ? 4.832 6.519 -18.940 1.00 85.44 84 VAL A CA 1
ATOM 663 C C . VAL A 1 84 ? 5.924 6.027 -18.010 1.00 85.44 84 VAL A C 1
ATOM 665 O O . VAL A 1 84 ? 5.886 6.310 -16.816 1.00 85.44 84 VAL A O 1
ATOM 668 N N . TYR A 1 85 ? 6.907 5.339 -18.574 1.00 84.44 85 TYR A N 1
ATOM 669 C CA . TYR A 1 85 ? 8.164 5.017 -17.915 1.00 84.44 85 TYR A CA 1
ATOM 670 C C . TYR A 1 85 ? 9.253 5.967 -18.420 1.00 84.44 85 TYR A C 1
ATOM 672 O O . TYR A 1 85 ? 9.298 6.288 -19.612 1.00 84.44 85 TYR A O 1
ATOM 680 N N . HIS A 1 86 ? 10.105 6.457 -17.523 1.00 83.06 86 HIS A N 1
ATOM 681 C CA . HIS A 1 86 ? 11.210 7.327 -17.896 1.00 83.06 86 HIS A CA 1
ATOM 682 C C . HIS A 1 86 ? 12.443 7.119 -17.020 1.00 83.06 86 HIS A C 1
ATOM 684 O O . HIS A 1 86 ? 12.379 7.188 -15.792 1.00 83.06 86 HIS A O 1
ATOM 690 N N . GLU A 1 87 ? 13.592 6.966 -17.671 1.00 83.88 87 GLU A N 1
ATOM 691 C CA . GLU A 1 87 ? 14.902 6.969 -17.026 1.00 83.88 87 GLU A CA 1
ATOM 692 C C . GLU A 1 87 ? 15.459 8.383 -16.990 1.00 83.88 87 GLU A C 1
ATOM 694 O O . GLU A 1 87 ? 15.730 8.991 -18.025 1.00 83.88 87 GLU A O 1
ATOM 699 N N . VAL A 1 88 ? 15.647 8.912 -15.783 1.00 80.19 88 VAL A N 1
ATOM 700 C CA . VAL A 1 88 ? 16.238 10.238 -15.591 1.00 80.19 88 VAL A CA 1
ATOM 701 C C . VAL A 1 88 ? 17.760 10.153 -15.718 1.00 80.19 88 VAL A C 1
ATOM 703 O O . VAL A 1 88 ? 18.389 11.039 -16.295 1.00 80.19 88 VAL A O 1
ATOM 706 N N . ASN A 1 89 ? 18.367 9.106 -15.153 1.00 81.50 89 ASN A N 1
ATOM 707 C CA . ASN A 1 89 ? 19.794 8.803 -15.263 1.00 81.50 89 ASN A CA 1
ATOM 708 C C . ASN A 1 89 ? 20.079 7.329 -14.915 1.00 81.50 89 ASN A C 1
ATOM 710 O O . ASN A 1 89 ? 19.175 6.585 -14.549 1.00 81.50 89 ASN A O 1
ATOM 714 N N . SER A 1 90 ? 21.358 6.936 -14.957 1.00 77.12 90 SER A N 1
ATOM 715 C CA . SER A 1 90 ? 21.834 5.574 -14.663 1.00 77.12 90 SER A CA 1
ATOM 716 C C . SER A 1 90 ? 21.605 5.084 -13.231 1.00 77.12 90 SER A C 1
ATOM 718 O O . SER A 1 90 ? 21.960 3.941 -12.942 1.00 77.12 90 SER A O 1
ATOM 720 N N . SER 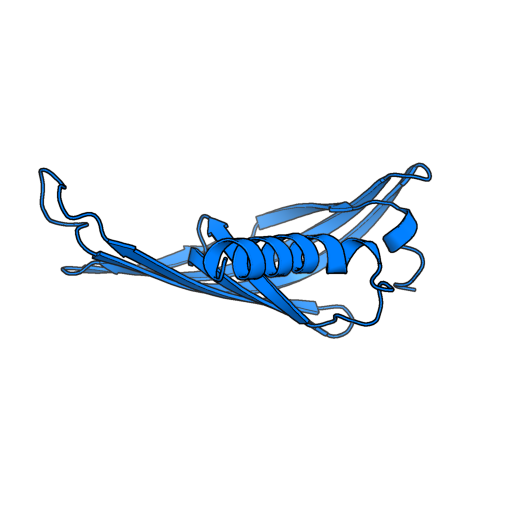A 1 91 ? 21.051 5.916 -12.345 1.00 73.00 91 SER A N 1
ATOM 721 C CA . SER A 1 91 ? 20.690 5.547 -10.972 1.00 73.00 91 SER A CA 1
ATOM 722 C C . SER A 1 91 ? 19.227 5.839 -10.604 1.00 73.00 91 SER A C 1
ATOM 724 O O . SER A 1 91 ? 18.813 5.487 -9.501 1.00 73.00 91 SER A O 1
ATOM 726 N N . LEU A 1 92 ? 18.441 6.492 -11.466 1.00 75.31 92 LEU A N 1
ATOM 727 C CA . LEU A 1 92 ? 17.091 6.962 -11.150 1.00 75.31 92 LEU A CA 1
ATOM 728 C C . LEU A 1 92 ? 16.157 6.791 -12.345 1.00 75.31 92 LEU A C 1
ATOM 730 O O . LEU A 1 92 ? 16.354 7.401 -13.399 1.00 75.31 92 LEU A O 1
ATOM 734 N N . ALA A 1 93 ? 15.094 6.033 -12.125 1.00 81.25 93 ALA A N 1
ATOM 735 C CA . ALA A 1 93 ? 13.979 5.878 -13.036 1.00 81.25 93 ALA A CA 1
ATOM 736 C C . ALA A 1 93 ? 12.672 6.260 -12.336 1.00 81.25 93 ALA A C 1
ATOM 738 O O . ALA A 1 93 ? 12.592 6.352 -11.108 1.00 81.25 93 ALA A O 1
ATOM 739 N N . GLY A 1 94 ? 11.639 6.524 -13.122 1.00 76.81 94 GLY A N 1
ATOM 740 C CA . GLY A 1 94 ? 10.313 6.771 -12.594 1.00 76.81 94 GLY A CA 1
ATOM 741 C C . GLY A 1 94 ? 9.229 6.270 -13.525 1.00 76.81 94 GLY A C 1
ATOM 742 O O . GLY A 1 94 ? 9.364 6.317 -14.749 1.00 76.81 94 GLY A O 1
ATOM 743 N N . THR A 1 95 ? 8.130 5.834 -12.923 1.00 83.81 95 THR A N 1
ATOM 744 C CA . THR A 1 95 ? 6.935 5.418 -13.649 1.00 83.81 95 THR A CA 1
ATOM 745 C C . THR A 1 95 ? 5.764 6.276 -13.208 1.00 83.81 95 THR A C 1
ATOM 747 O O . THR A 1 95 ? 5.492 6.455 -12.019 1.00 83.81 95 THR A O 1
ATOM 750 N N . LEU A 1 96 ? 5.065 6.825 -14.192 1.00 83.50 96 LEU A N 1
ATOM 751 C CA . LEU A 1 96 ? 3.813 7.524 -14.003 1.00 83.50 96 LEU A CA 1
ATOM 752 C C . LEU A 1 96 ? 2.670 6.521 -14.099 1.00 83.50 96 LEU A C 1
ATOM 754 O O . LEU A 1 96 ? 2.515 5.865 -15.128 1.00 83.50 96 LEU A O 1
ATOM 758 N N . TYR A 1 97 ? 1.836 6.454 -13.071 1.00 82.62 97 TYR A N 1
ATOM 759 C CA . TYR A 1 97 ? 0.680 5.572 -13.020 1.00 82.62 97 TYR A CA 1
ATOM 760 C C . TYR A 1 97 ? -0.622 6.359 -13.044 1.00 82.62 97 TYR A C 1
ATOM 762 O O . TYR A 1 97 ? -0.785 7.376 -12.365 1.00 82.62 97 TYR A O 1
ATOM 770 N N . PHE A 1 98 ? -1.580 5.836 -13.797 1.00 85.62 98 PHE A N 1
ATOM 771 C CA . PHE A 1 98 ? -2.988 6.143 -13.655 1.00 85.62 98 PHE A CA 1
ATOM 772 C C . PHE A 1 98 ? -3.579 5.226 -12.594 1.00 85.62 98 PHE A C 1
ATOM 774 O O . PHE A 1 98 ? -3.538 4.002 -12.728 1.00 85.62 98 PHE A O 1
ATOM 781 N N . VAL A 1 99 ? -4.124 5.819 -11.539 1.00 87.62 99 VAL A N 1
ATOM 782 C CA . VAL A 1 99 ? -4.595 5.076 -10.377 1.00 87.62 99 VAL A CA 1
ATOM 783 C C . VAL A 1 99 ? -6.063 5.379 -10.135 1.00 87.62 99 VAL A C 1
ATOM 785 O O . VAL A 1 99 ? -6.492 6.534 -10.157 1.00 87.62 99 VAL A O 1
ATOM 788 N N . GLY A 1 100 ? -6.852 4.336 -9.902 1.00 88.06 100 GLY A N 1
ATOM 789 C CA . GLY A 1 100 ? -8.264 4.444 -9.551 1.00 88.06 100 GLY A CA 1
ATOM 790 C C . GLY A 1 100 ? -8.606 3.471 -8.436 1.00 88.06 100 GLY A C 1
ATOM 791 O O . GLY A 1 100 ? -8.249 2.299 -8.511 1.00 88.06 100 GLY A O 1
ATOM 792 N N . GLY A 1 101 ? -9.307 3.937 -7.404 1.00 86.19 101 GLY A N 1
ATOM 793 C CA . GLY A 1 101 ? -9.576 3.109 -6.236 1.00 86.19 101 GLY A CA 1
ATOM 794 C C . GLY A 1 101 ? -10.856 3.467 -5.500 1.00 86.19 101 GLY A C 1
ATOM 795 O O . GLY A 1 101 ? -11.414 4.554 -5.619 1.00 86.19 101 GLY A O 1
ATOM 796 N N . VAL A 1 102 ? -11.332 2.522 -4.708 1.00 87.50 102 VAL A N 1
ATOM 797 C CA . VAL A 1 102 ? -12.481 2.693 -3.823 1.00 87.50 102 VAL A CA 1
ATOM 798 C C . VAL A 1 102 ? -12.077 2.262 -2.430 1.00 87.50 102 VAL A C 1
ATOM 800 O O . VAL A 1 102 ? -11.368 1.271 -2.264 1.00 87.50 102 VAL A O 1
ATOM 803 N N . HIS A 1 103 ? -12.537 2.979 -1.415 1.00 86.75 103 HIS A N 1
ATOM 804 C CA . HIS A 1 103 ? -12.348 2.545 -0.042 1.00 86.75 103 HIS A CA 1
ATOM 805 C C . HIS A 1 103 ? -13.610 2.769 0.779 1.00 86.75 103 HIS A C 1
ATOM 807 O O . HIS A 1 103 ? -14.456 3.621 0.515 1.00 86.75 103 HIS A O 1
ATOM 813 N N . HIS A 1 104 ? -13.767 1.933 1.784 1.00 84.69 104 HIS A N 1
ATOM 814 C CA . HIS A 1 104 ? -14.830 2.015 2.758 1.00 84.69 104 HIS A CA 1
ATOM 815 C C . HIS A 1 104 ? -14.204 2.320 4.103 1.00 84.69 104 HIS A C 1
ATOM 817 O O . HIS A 1 104 ? -13.315 1.592 4.548 1.00 84.69 104 HIS A O 1
ATOM 823 N N . GLN A 1 105 ? -14.691 3.380 4.738 1.00 84.38 105 GLN A N 1
ATOM 824 C CA . GLN A 1 105 ? -14.252 3.809 6.052 1.00 84.38 105 GLN A CA 1
ATOM 825 C C . GLN A 1 105 ? -15.438 3.757 7.008 1.00 84.38 105 GLN A C 1
ATOM 827 O O . GLN A 1 105 ? -16.419 4.493 6.886 1.00 84.38 105 GLN A O 1
ATOM 832 N N . GLY A 1 106 ? -15.361 2.867 7.985 1.00 77.50 106 GLY A N 1
ATOM 833 C CA . GLY A 1 106 ? -16.390 2.739 8.999 1.00 77.50 106 GLY A CA 1
ATOM 834 C C . GLY A 1 106 ? -15.891 3.129 10.377 1.00 77.50 106 GLY A C 1
ATOM 835 O O . GLY A 1 106 ? -14.736 2.927 10.747 1.00 77.50 106 GLY A O 1
ATOM 836 N N . TYR A 1 107 ? -16.820 3.660 11.152 1.00 81.38 107 TYR A N 1
ATOM 837 C CA . TYR A 1 107 ? -16.659 4.050 12.538 1.00 81.38 107 TYR A CA 1
ATOM 838 C C . TYR A 1 107 ? -17.588 3.201 13.396 1.00 81.38 107 TYR A C 1
ATOM 840 O O . TYR A 1 107 ? -18.630 2.729 12.939 1.00 81.38 107 TYR A O 1
ATOM 848 N N . ARG A 1 108 ? -17.277 3.073 14.688 1.00 70.19 108 ARG A N 1
ATOM 849 C CA . ARG A 1 108 ? -18.118 2.342 15.657 1.00 70.19 108 ARG A CA 1
ATOM 850 C C . ARG A 1 108 ? -19.607 2.737 15.628 1.00 70.19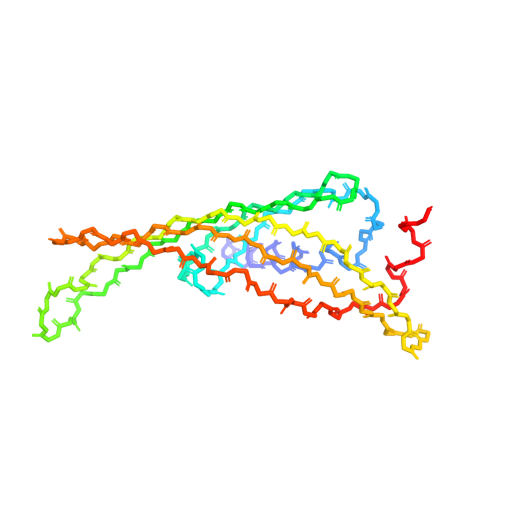 108 ARG A C 1
ATOM 852 O O . ARG A 1 108 ? -20.448 1.912 15.970 1.00 70.19 108 ARG A O 1
ATOM 859 N N . LYS A 1 109 ? -19.935 3.984 15.266 1.00 67.06 109 LYS A N 1
ATOM 860 C CA . LYS A 1 109 ? -21.311 4.517 15.264 1.00 67.06 109 LYS A CA 1
ATOM 861 C C . LYS A 1 109 ? -21.860 4.893 13.881 1.00 67.06 109 LYS A C 1
ATOM 863 O O . LYS A 1 109 ? -23.052 5.170 13.785 1.00 67.06 109 LYS A O 1
ATOM 868 N N . GLN A 1 110 ? -21.034 4.939 12.834 1.00 63.75 110 GLN A N 1
ATOM 869 C CA . GLN A 1 110 ? -21.424 5.410 11.498 1.00 63.75 110 GLN A CA 1
ATOM 870 C C . GLN A 1 110 ? -20.594 4.722 10.411 1.00 63.75 110 GLN A C 1
ATOM 872 O O . GLN A 1 110 ? -19.405 4.495 10.589 1.00 63.75 110 GLN A O 1
ATOM 877 N N . ASN A 1 111 ? -21.208 4.426 9.266 1.00 61.34 111 ASN A N 1
ATOM 878 C CA . ASN A 1 111 ? -20.528 3.845 8.107 1.00 61.34 111 ASN A CA 1
ATOM 879 C C . ASN A 1 111 ? -20.468 4.884 6.983 1.00 61.34 111 ASN A C 1
ATOM 881 O O . ASN A 1 111 ? -21.508 5.428 6.613 1.00 61.34 111 ASN A O 1
ATOM 885 N N . LEU A 1 112 ? -19.281 5.139 6.428 1.00 63.34 112 LEU A N 1
ATOM 886 C CA . LEU A 1 112 ? -19.087 6.042 5.296 1.00 63.34 112 LEU A CA 1
ATOM 887 C C . LEU A 1 112 ? -18.376 5.303 4.156 1.00 63.34 112 LEU A C 1
ATOM 889 O O . LEU A 1 112 ? -17.211 4.926 4.247 1.00 63.34 112 LEU A O 1
ATOM 893 N N . LEU A 1 113 ? -19.085 5.125 3.045 1.00 61.22 113 LEU A N 1
ATOM 894 C CA . LEU A 1 113 ? -18.461 4.713 1.791 1.00 61.22 113 LEU A CA 1
ATOM 895 C C . LEU A 1 113 ? -17.855 5.951 1.133 1.00 61.22 113 LEU A C 1
ATOM 897 O O . LEU A 1 113 ? -18.568 6.931 0.908 1.00 61.22 113 LEU A O 1
ATOM 901 N N . GLN A 1 114 ? -16.561 5.919 0.818 1.00 62.81 114 GLN A N 1
ATOM 902 C CA . GLN A 1 114 ? -15.881 7.039 0.179 1.00 62.81 114 GLN A CA 1
ATOM 903 C C . GLN A 1 114 ? -15.233 6.584 -1.128 1.00 62.81 114 GLN A C 1
ATOM 905 O O . GLN A 1 114 ? -14.314 5.776 -1.164 1.00 62.81 114 GLN A O 1
ATOM 910 N N . LEU A 1 115 ? -15.703 7.142 -2.240 1.00 56.06 115 LEU A N 1
ATOM 911 C CA . LEU A 1 115 ? -15.047 6.925 -3.522 1.00 56.06 115 LEU A CA 1
ATOM 912 C C . LEU A 1 115 ? -13.773 7.778 -3.576 1.00 56.06 115 LEU A C 1
ATOM 914 O O . LEU A 1 115 ? -13.840 8.995 -3.374 1.00 56.06 115 LEU A O 1
ATOM 918 N N . THR A 1 116 ? -12.623 7.172 -3.867 1.00 59.09 116 THR A N 1
ATOM 919 C CA . THR A 1 116 ? -11.416 7.936 -4.195 1.00 59.09 116 THR A CA 1
ATOM 920 C C . THR A 1 116 ? -11.371 8.117 -5.707 1.00 59.09 116 THR A C 1
ATOM 922 O O . THR A 1 116 ? -11.190 7.173 -6.467 1.00 59.09 116 THR A O 1
ATOM 925 N N . LEU A 1 117 ? -11.603 9.350 -6.158 1.00 54.12 117 LEU A N 1
ATOM 926 C CA . LEU A 1 117 ? -11.556 9.669 -7.581 1.00 54.12 117 LEU A CA 1
ATOM 927 C C . LEU A 1 117 ? -10.133 9.474 -8.122 1.00 54.12 117 LEU A C 1
ATOM 929 O O . LEU A 1 117 ? -9.162 9.771 -7.427 1.00 54.12 117 LEU A O 1
ATOM 933 N N . THR A 1 118 ? -10.053 9.005 -9.365 1.00 61.53 118 THR A N 1
ATOM 934 C CA . THR A 1 118 ? -8.837 8.797 -10.151 1.00 61.53 118 THR A CA 1
ATOM 935 C C . THR A 1 118 ? -7.777 9.877 -9.932 1.00 61.53 118 THR A C 1
ATOM 937 O O . THR A 1 118 ? -8.062 11.068 -10.066 1.00 61.53 118 THR A O 1
ATOM 940 N N . TYR A 1 119 ? -6.544 9.457 -9.660 1.00 69.00 119 TYR A N 1
ATOM 941 C CA . TYR A 1 119 ? -5.394 10.345 -9.517 1.00 69.00 119 TYR A CA 1
ATOM 942 C C . TYR A 1 119 ? -4.163 9.774 -10.223 1.00 69.00 119 TYR A C 1
ATOM 944 O O . TYR A 1 119 ? -4.131 8.613 -10.630 1.00 69.00 119 TYR A O 1
ATOM 952 N N . ILE A 1 120 ? -3.164 10.630 -10.417 1.00 71.75 120 ILE A N 1
ATOM 953 C CA . ILE A 1 120 ? -1.893 10.272 -11.043 1.00 71.75 120 ILE A CA 1
ATOM 954 C C . ILE A 1 120 ? -0.851 10.118 -9.937 1.00 71.75 120 ILE A C 1
ATOM 956 O O . ILE A 1 120 ? -0.727 10.999 -9.084 1.00 71.75 120 ILE A O 1
ATOM 960 N N . VAL A 1 121 ? -0.116 9.008 -9.954 1.00 73.12 121 VAL A N 1
ATOM 961 C CA . VAL A 1 121 ? 0.981 8.723 -9.019 1.00 73.12 121 VAL A CA 1
ATOM 962 C C . VAL A 1 121 ? 2.290 8.691 -9.786 1.00 73.12 121 VAL A C 1
ATOM 964 O O . VAL A 1 121 ? 2.373 8.057 -10.833 1.00 73.12 121 VAL A O 1
ATOM 967 N N . LEU A 1 122 ? 3.307 9.367 -9.258 1.00 66.38 122 LEU A N 1
ATOM 968 C CA . LEU A 1 122 ? 4.685 9.218 -9.709 1.00 66.38 122 LEU A CA 1
ATOM 969 C C . LEU A 1 122 ? 5.407 8.310 -8.716 1.00 66.38 122 LEU A C 1
ATOM 971 O O . LEU A 1 122 ? 5.511 8.667 -7.542 1.00 66.38 122 LEU A O 1
ATOM 975 N N . ASP A 1 123 ? 5.897 7.171 -9.190 1.00 72.12 123 ASP A N 1
ATOM 976 C CA . ASP A 1 123 ? 6.808 6.320 -8.428 1.00 72.12 123 ASP A CA 1
ATOM 977 C C . ASP A 1 123 ? 8.240 6.550 -8.906 1.00 72.12 123 ASP A C 1
ATOM 979 O O . ASP A 1 123 ? 8.479 6.702 -10.106 1.00 72.12 123 ASP A O 1
ATOM 983 N N . LEU A 1 124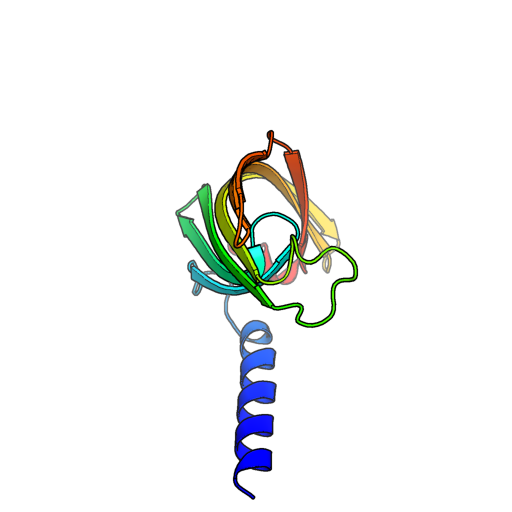 ? 9.180 6.597 -7.968 1.00 68.38 124 LEU A N 1
ATOM 984 C CA . LEU A 1 124 ? 10.600 6.802 -8.233 1.00 68.38 124 LEU A CA 1
ATOM 985 C C . LEU A 1 124 ? 11.353 5.566 -7.759 1.00 68.38 124 LEU A C 1
ATOM 987 O O . LEU A 1 124 ? 11.377 5.264 -6.567 1.00 68.38 124 LEU A O 1
ATOM 991 N N . SER A 1 125 ? 12.006 4.885 -8.691 1.00 66.94 125 SER A N 1
ATOM 992 C CA . SER A 1 125 ? 12.808 3.700 -8.422 1.00 66.94 125 SER A CA 1
ATOM 993 C C . SER A 1 125 ? 14.265 3.931 -8.816 1.00 66.94 125 SER A C 1
ATOM 995 O O . SER A 1 125 ? 14.615 4.848 -9.561 1.00 66.94 125 SER A O 1
ATOM 997 N N . SER A 1 126 ? 15.159 3.101 -8.285 1.00 62.34 126 SER A N 1
ATOM 998 C CA . SER A 1 126 ? 16.524 3.057 -8.802 1.00 62.34 126 SER A CA 1
ATOM 999 C C . SER A 1 126 ? 16.494 2.457 -10.217 1.00 62.34 126 SER A C 1
ATOM 1001 O O . SER A 1 126 ? 15.822 1.457 -10.460 1.00 62.34 126 SER A O 1
ATOM 1003 N N . SER A 1 127 ? 17.223 3.042 -11.163 1.00 56.03 127 SER A N 1
ATOM 1004 C CA . SER A 1 127 ? 17.226 2.596 -12.568 1.00 56.03 127 SER A CA 1
ATOM 1005 C C . SER A 1 127 ? 17.874 1.226 -12.788 1.00 56.03 127 SER A C 1
ATOM 1007 O O . SER A 1 127 ? 17.693 0.638 -13.847 1.00 56.03 127 SER A O 1
ATOM 1009 N N . THR A 1 128 ? 18.600 0.673 -11.807 1.00 52.34 128 THR A N 1
ATOM 1010 C CA . THR A 1 128 ? 19.091 -0.715 -11.904 1.00 52.34 128 THR A CA 1
ATOM 1011 C C . THR A 1 128 ? 17.954 -1.740 -11.919 1.00 52.34 128 THR A C 1
ATOM 1013 O O . THR A 1 128 ? 18.179 -2.869 -12.326 1.00 52.34 128 THR A O 1
ATOM 1016 N N . TRP A 1 129 ? 16.748 -1.353 -11.492 1.00 46.91 129 TRP A N 1
ATOM 1017 C CA . TRP A 1 129 ? 15.572 -2.222 -11.356 1.00 46.91 129 TRP A CA 1
ATOM 1018 C C . TRP A 1 129 ? 14.641 -2.207 -12.565 1.00 46.91 129 TRP A C 1
ATOM 1020 O O . TRP A 1 129 ? 13.668 -2.950 -12.605 1.00 46.91 129 TRP A O 1
ATOM 1030 N N . ALA A 1 130 ? 14.891 -1.317 -13.518 1.00 43.94 130 ALA A N 1
ATOM 1031 C CA . ALA A 1 130 ? 13.906 -0.966 -14.524 1.00 43.94 130 ALA A CA 1
ATOM 1032 C C . ALA A 1 130 ? 14.278 -1.436 -15.943 1.00 43.94 130 ALA A C 1
ATOM 1034 O O . ALA A 1 130 ? 13.494 -1.293 -16.873 1.00 43.94 130 ALA A O 1
ATOM 1035 N N . LEU A 1 131 ? 15.429 -2.106 -16.065 1.00 41.31 131 LEU A N 1
ATOM 1036 C CA . LEU A 1 131 ? 15.903 -2.778 -17.278 1.00 41.31 131 LEU A CA 1
ATOM 1037 C C . LEU A 1 131 ? 15.353 -4.210 -17.454 1.00 41.31 131 LEU A C 1
ATOM 1039 O O . LEU A 1 131 ? 15.657 -4.846 -18.456 1.00 41.31 131 LEU A O 1
ATOM 1043 N N . GLU A 1 132 ? 14.568 -4.733 -16.504 1.00 40.72 132 GLU A N 1
ATOM 1044 C CA . GLU A 1 132 ? 14.054 -6.119 -16.536 1.00 40.72 132 GLU A CA 1
ATOM 1045 C C . GLU A 1 132 ? 12.551 -6.226 -16.863 1.00 40.72 132 GLU A C 1
ATOM 1047 O O . GLU A 1 132 ? 11.994 -7.322 -16.832 1.00 40.72 132 GLU A O 1
ATOM 1052 N N . ALA A 1 133 ? 11.885 -5.107 -17.171 1.00 41.22 133 ALA A N 1
ATOM 1053 C CA . ALA A 1 133 ? 10.447 -5.049 -17.461 1.00 41.22 133 ALA A CA 1
ATOM 1054 C C . ALA A 1 133 ? 10.105 -4.837 -18.955 1.00 41.22 133 ALA A C 1
ATOM 1056 O O . ALA A 1 133 ? 8.972 -4.458 -19.260 1.00 41.22 133 ALA A O 1
ATOM 1057 N N . GLU A 1 134 ? 11.056 -5.079 -19.867 1.00 36.38 134 GLU A N 1
ATOM 1058 C CA . GLU A 1 134 ? 10.825 -5.157 -21.326 1.00 36.38 134 GLU A CA 1
ATOM 1059 C C . GLU A 1 134 ? 10.840 -6.601 -21.846 1.00 36.38 134 GLU A C 1
ATOM 1061 O O . GLU A 1 134 ? 11.748 -7.374 -21.460 1.00 36.38 134 GLU A O 1
#

pLDDT: mean 74.71, std 13.82, range [36.38, 92.44]